Protein AF-X1EYS5-F1 (afdb_monomer)

Foldseek 3Di:
DDDDDDDPDPQPPFPVVVVVVVVVVCVVVVADEAEDPDPPDDPVVVQVVQCVVPPQDWDWRHKYKYWDKDKGWDWDADPVVRDIDTDIDIDTFIWMWTWTQDLQQGTWIWTFTRGPVRDIDTDTDPVRNVVSVCVVVVHDDDDDD

Organism: NCBI:txid412755

pLDDT: mean 85.45, std 14.93, range [40.38, 97.0]

Radius of gyration: 19.0 Å; Cα contacts (8 Å, |Δi|>4): 218; chains: 1; bounding box: 43×35×59 Å

Sequence (145 aa):
MTKPPIVDNIWGARAHSEYRLTEKIANKNNIEIEFIKKSHIRKEDIIQKQLKKRGYKPGLVHILSAMEACPSFKPWHDKITGKTFLKGSQNKCLHYYFYFIDKYLGLCYFRVPTWLPFRLQVYVNGHNILKAELDNNNIGYTVID

Structure (mmCIF, N/CA/C/O backbone):
data_AF-X1EYS5-F1
#
_entry.id   AF-X1EYS5-F1
#
loop_
_atom_site.group_PDB
_atom_site.id
_atom_site.type_symbol
_atom_site.label_atom_id
_atom_site.label_alt_id
_atom_site.label_comp_id
_atom_site.label_asym_id
_atom_site.label_entity_id
_atom_site.label_seq_id
_atom_site.pdbx_PDB_ins_code
_atom_site.Cartn_x
_atom_site.Cartn_y
_atom_site.Cartn_z
_atom_site.occupancy
_atom_site.B_iso_or_equiv
_atom_site.auth_seq_id
_atom_site.auth_comp_id
_atom_site.auth_asym_id
_atom_site.auth_atom_id
_atom_site.pdbx_PDB_model_num
ATOM 1 N N . MET A 1 1 ? 0.279 17.406 -3.298 1.00 41.25 1 MET A N 1
ATOM 2 C CA . MET A 1 1 ? 0.617 16.536 -4.451 1.00 41.25 1 MET A CA 1
ATOM 3 C C . MET A 1 1 ? 2.099 16.607 -4.822 1.00 41.25 1 MET A C 1
ATOM 5 O O . MET A 1 1 ? 2.521 17.548 -5.482 1.00 41.25 1 MET A O 1
ATOM 9 N N . THR A 1 2 ? 2.901 15.601 -4.466 1.00 40.38 2 THR A N 1
ATOM 10 C CA . THR A 1 2 ? 4.183 15.355 -5.155 1.00 40.38 2 THR A CA 1
ATOM 11 C C . THR A 1 2 ? 3.987 14.177 -6.090 1.00 40.38 2 THR A C 1
ATOM 13 O O . THR A 1 2 ? 3.860 13.050 -5.618 1.00 40.38 2 THR A O 1
ATOM 16 N N . LYS A 1 3 ? 3.921 14.438 -7.401 1.00 47.34 3 LYS A N 1
ATOM 17 C CA . LYS A 1 3 ? 3.924 13.371 -8.408 1.00 47.34 3 LYS A CA 1
ATOM 18 C C . LYS A 1 3 ? 5.157 12.483 -8.175 1.00 47.34 3 LYS A C 1
ATOM 20 O O . LYS A 1 3 ? 6.238 13.035 -7.947 1.00 47.34 3 LYS A O 1
ATOM 25 N N . PRO A 1 4 ? 5.019 11.147 -8.189 1.00 49.91 4 PRO A N 1
ATOM 26 C CA . PRO A 1 4 ? 6.178 10.270 -8.109 1.00 49.91 4 PRO A CA 1
ATOM 27 C C . PRO A 1 4 ? 7.131 10.586 -9.278 1.00 49.91 4 PRO A C 1
ATOM 29 O O . PRO A 1 4 ? 6.656 10.950 -10.360 1.00 49.91 4 PRO A O 1
ATOM 32 N N . PRO A 1 5 ? 8.458 10.508 -9.068 1.00 46.88 5 PRO A N 1
ATOM 33 C CA . PRO A 1 5 ? 9.434 10.834 -10.101 1.00 46.88 5 PRO A CA 1
ATOM 34 C C . PRO A 1 5 ? 9.218 9.961 -11.342 1.00 46.88 5 PRO A C 1
ATOM 36 O O . PRO A 1 5 ? 9.000 8.752 -11.239 1.00 46.88 5 PRO A O 1
ATOM 39 N N . ILE A 1 6 ? 9.252 10.600 -12.510 1.00 48.16 6 ILE A N 1
ATOM 40 C CA . ILE A 1 6 ? 9.110 9.950 -13.811 1.00 48.16 6 ILE A CA 1
ATOM 41 C C . ILE A 1 6 ? 10.417 9.204 -14.097 1.00 48.16 6 ILE A C 1
ATOM 43 O O . ILE A 1 6 ? 11.489 9.805 -14.086 1.00 48.16 6 ILE A O 1
ATOM 47 N N . VAL A 1 7 ? 10.333 7.892 -14.320 1.00 46.28 7 VAL A N 1
ATOM 48 C CA . VAL A 1 7 ? 11.467 7.075 -14.772 1.00 46.28 7 VAL A CA 1
ATOM 49 C C . VAL A 1 7 ? 11.274 6.831 -16.267 1.00 46.28 7 VAL A C 1
ATOM 51 O O . VAL A 1 7 ? 10.649 5.853 -16.668 1.00 46.28 7 VAL A O 1
ATOM 54 N N . ASP A 1 8 ? 11.741 7.773 -17.088 1.00 42.56 8 ASP A N 1
ATOM 55 C CA . ASP A 1 8 ? 11.675 7.685 -18.550 1.00 42.56 8 ASP A CA 1
ATOM 56 C C . ASP A 1 8 ? 12.803 6.785 -19.062 1.00 42.56 8 ASP A C 1
ATOM 58 O O . ASP A 1 8 ? 13.889 7.237 -19.424 1.00 42.56 8 ASP A O 1
ATOM 62 N N . ASN A 1 9 ? 12.577 5.474 -19.069 1.00 42.97 9 ASN A N 1
ATOM 63 C CA . ASN A 1 9 ? 13.400 4.559 -19.849 1.00 42.97 9 ASN A CA 1
ATOM 64 C C . ASN A 1 9 ? 12.553 3.436 -20.455 1.00 42.97 9 ASN A C 1
ATOM 66 O O . ASN A 1 9 ? 11.442 3.160 -20.020 1.00 42.97 9 ASN A O 1
ATOM 70 N N . ILE A 1 10 ? 13.097 2.795 -21.489 1.00 42.25 10 ILE A N 1
ATOM 71 C CA . ILE A 1 10 ? 12.429 1.835 -22.391 1.00 42.25 10 ILE A CA 1
ATOM 72 C C . ILE A 1 10 ? 11.861 0.603 -21.631 1.00 42.25 10 ILE A C 1
ATOM 74 O O . ILE A 1 10 ? 11.009 -0.114 -22.144 1.00 42.25 10 ILE A O 1
ATOM 78 N N . TRP A 1 11 ? 12.296 0.392 -20.380 1.00 45.41 11 TRP A N 1
ATOM 79 C CA . TRP A 1 11 ? 11.821 -0.640 -19.440 1.00 45.41 11 TRP A CA 1
ATOM 80 C C . TRP A 1 11 ? 10.800 -0.124 -18.427 1.00 45.41 11 TRP A C 1
ATOM 82 O O . TRP A 1 11 ? 9.953 -0.887 -17.966 1.00 45.41 11 TRP A O 1
ATOM 92 N N . GLY A 1 12 ? 10.830 1.177 -18.138 1.00 46.22 12 GLY A N 1
ATOM 93 C CA . GLY A 1 12 ? 9.764 1.941 -17.508 1.00 46.22 12 GLY A CA 1
ATOM 94 C C . GLY A 1 12 ? 8.589 2.147 -18.458 1.00 46.22 12 GLY A C 1
ATOM 95 O O . GLY A 1 12 ? 8.037 3.245 -18.515 1.00 46.22 12 GLY A O 1
ATOM 96 N N . ALA A 1 13 ? 8.196 1.093 -19.192 1.00 45.00 13 ALA A N 1
ATOM 97 C CA . ALA A 1 13 ? 6.897 0.988 -19.829 1.00 45.00 13 ALA A CA 1
ATOM 98 C C . ALA A 1 13 ? 5.871 1.137 -18.713 1.00 45.00 13 ALA A C 1
ATOM 100 O O . ALA A 1 13 ? 5.494 0.194 -18.021 1.00 45.00 13 ALA A O 1
ATOM 101 N N . ARG A 1 14 ? 5.525 2.396 -18.467 1.00 49.84 14 ARG A N 1
ATOM 102 C CA . ARG A 1 14 ? 4.570 2.816 -17.479 1.00 49.84 14 ARG A CA 1
ATOM 103 C C . ARG A 1 14 ? 3.318 2.063 -17.826 1.00 49.84 14 ARG A C 1
ATOM 105 O O . ARG A 1 14 ? 2.690 2.317 -18.857 1.00 49.84 14 ARG A O 1
ATOM 112 N N . ALA A 1 15 ? 2.971 1.151 -16.947 1.00 54.06 15 ALA A N 1
ATOM 113 C CA . ALA A 1 15 ? 1.671 0.563 -16.940 1.00 54.06 15 ALA A CA 1
ATOM 114 C C . ALA A 1 15 ? 0.742 1.695 -16.436 1.00 54.06 15 ALA A C 1
ATOM 116 O O . ALA A 1 15 ? 0.470 1.905 -15.254 1.00 54.06 15 ALA A O 1
ATOM 117 N N . HIS A 1 16 ? 0.450 2.623 -17.362 1.00 57.56 16 HIS A N 1
ATOM 118 C CA . HIS A 1 16 ? -0.299 3.861 -17.134 1.00 57.56 16 HIS A CA 1
ATOM 119 C C . HIS A 1 16 ? -1.682 3.532 -16.572 1.00 57.56 16 HIS A C 1
ATOM 121 O O . HIS A 1 16 ? -2.259 4.330 -15.833 1.00 57.56 16 HIS A O 1
ATOM 127 N N . SER A 1 17 ? -2.189 2.351 -16.916 1.00 61.88 17 SER A N 1
ATOM 128 C CA . SER A 1 17 ? -3.373 1.721 -16.356 1.00 61.88 17 SER A CA 1
ATOM 129 C C . SER A 1 17 ? -3.321 1.606 -14.835 1.00 61.88 17 SER A C 1
ATOM 131 O O . SER A 1 17 ? -4.285 1.989 -14.188 1.00 61.88 17 SER A O 1
ATOM 133 N N . GLU A 1 18 ? -2.215 1.156 -14.251 1.00 67.06 18 GLU A N 1
ATOM 134 C CA . GLU A 1 18 ? -2.070 0.842 -12.830 1.00 67.06 18 GLU A CA 1
ATOM 135 C C . GLU A 1 18 ? -2.052 2.124 -12.010 1.00 67.06 18 GLU A C 1
ATOM 137 O O . GLU A 1 18 ? -2.740 2.228 -10.995 1.00 67.06 18 GLU A O 1
ATOM 142 N N . TYR A 1 19 ? -1.329 3.135 -12.496 1.00 74.12 19 TYR A N 1
ATOM 143 C CA . TYR A 1 19 ? -1.341 4.476 -11.915 1.00 74.12 19 TYR A CA 1
ATOM 144 C C . TYR A 1 19 ? -2.761 5.063 -11.925 1.00 74.12 19 TYR A C 1
ATOM 146 O O . TYR A 1 19 ? -3.280 5.462 -10.884 1.00 74.12 19 TYR A O 1
ATOM 154 N N . ARG A 1 20 ? -3.429 5.047 -13.088 1.00 79.50 20 ARG A N 1
ATOM 155 C CA . ARG A 1 20 ? -4.797 5.575 -13.245 1.00 79.50 20 ARG A CA 1
ATOM 156 C C . ARG A 1 20 ? -5.814 4.802 -12.409 1.00 79.50 20 ARG A C 1
ATOM 158 O O . ARG A 1 20 ? -6.742 5.396 -11.871 1.00 79.50 20 ARG A O 1
ATOM 165 N N . LEU A 1 21 ? -5.669 3.483 -12.309 1.00 85.88 21 LEU A N 1
ATOM 166 C CA . LEU A 1 21 ? -6.528 2.637 -11.486 1.00 85.88 21 LEU A CA 1
ATOM 167 C C . LEU A 1 21 ? -6.340 2.965 -10.007 1.00 85.88 21 LEU A C 1
ATOM 169 O O . LEU A 1 21 ? -7.325 3.133 -9.294 1.00 85.88 21 LEU A O 1
ATOM 173 N N . THR A 1 22 ? -5.092 3.119 -9.567 1.00 88.69 22 THR A N 1
ATOM 174 C CA . THR A 1 22 ? -4.778 3.502 -8.189 1.00 88.69 22 THR A CA 1
ATOM 175 C C . THR A 1 22 ? -5.373 4.868 -7.854 1.00 88.69 22 THR A C 1
ATOM 177 O O . THR A 1 22 ? -6.036 4.991 -6.830 1.00 88.69 22 THR A O 1
ATOM 180 N N . GLU A 1 23 ? -5.237 5.868 -8.732 1.00 88.62 23 GLU A N 1
ATOM 181 C CA . GLU A 1 23 ? -5.880 7.179 -8.550 1.00 88.62 23 GLU A CA 1
ATOM 182 C C . GLU A 1 23 ? -7.407 7.079 -8.495 1.00 88.62 23 GLU A C 1
ATOM 184 O O . GLU A 1 23 ? -8.034 7.700 -7.642 1.00 88.62 23 GLU A O 1
ATOM 189 N N . LYS A 1 24 ? -8.029 6.264 -9.357 1.00 91.69 24 LYS A N 1
ATOM 190 C CA . LYS A 1 24 ? -9.481 6.033 -9.314 1.00 91.69 24 LYS A CA 1
ATOM 191 C C . LYS A 1 24 ? -9.919 5.412 -7.988 1.00 91.69 24 LYS A C 1
ATOM 193 O O . LYS A 1 24 ? -10.927 5.840 -7.431 1.00 91.69 24 LYS A O 1
ATOM 198 N N . ILE A 1 25 ? -9.180 4.425 -7.479 1.00 92.94 25 ILE A N 1
ATOM 199 C CA . ILE A 1 25 ? -9.452 3.794 -6.180 1.00 92.94 25 ILE A CA 1
ATOM 200 C C . ILE A 1 25 ? -9.278 4.815 -5.052 1.00 92.94 25 ILE A C 1
ATOM 202 O O . ILE A 1 25 ? -10.142 4.905 -4.182 1.00 92.94 25 ILE A O 1
ATOM 206 N N . ALA A 1 26 ? -8.202 5.600 -5.087 1.00 93.12 26 ALA A N 1
ATOM 207 C CA . ALA A 1 26 ? -7.908 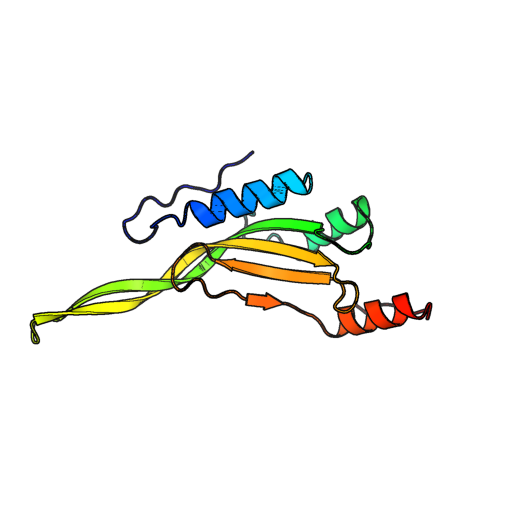6.639 -4.108 1.00 93.12 26 ALA A CA 1
ATOM 208 C C . ALA A 1 26 ? -9.038 7.683 -4.052 1.00 93.12 26 ALA A C 1
ATOM 210 O O . ALA A 1 26 ? -9.639 7.890 -2.999 1.00 93.12 26 ALA A O 1
ATOM 211 N N . ASN A 1 27 ? -9.422 8.228 -5.211 1.00 93.50 27 ASN A N 1
ATOM 212 C CA . ASN A 1 27 ? -10.498 9.211 -5.342 1.00 93.50 27 ASN A CA 1
ATOM 213 C C . ASN A 1 27 ? -11.853 8.649 -4.898 1.00 93.50 27 ASN A C 1
ATOM 215 O O . ASN A 1 27 ? -12.574 9.307 -4.158 1.00 93.50 27 ASN A O 1
ATOM 219 N N . LYS A 1 28 ? -12.187 7.409 -5.285 1.00 95.06 28 LYS A N 1
ATOM 220 C CA . LYS A 1 28 ? -13.439 6.753 -4.869 1.00 95.06 28 LYS A CA 1
ATOM 221 C C . LYS A 1 28 ? -13.551 6.612 -3.345 1.00 95.06 28 LYS A C 1
ATOM 223 O O . LYS A 1 28 ? -14.660 6.591 -2.824 1.00 95.06 28 LYS A O 1
ATOM 228 N N . ASN A 1 29 ? -12.423 6.504 -2.645 1.00 92.62 29 ASN A N 1
ATOM 229 C CA . ASN A 1 29 ? -12.372 6.353 -1.191 1.00 92.62 29 ASN A CA 1
ATOM 230 C C . ASN A 1 29 ? -11.989 7.652 -0.457 1.00 92.62 29 ASN A C 1
ATOM 232 O O . ASN A 1 29 ? -11.837 7.614 0.759 1.00 92.62 29 ASN A O 1
ATOM 236 N N . ASN A 1 30 ? -11.840 8.783 -1.163 1.00 92.38 30 ASN A N 1
ATOM 237 C CA . ASN A 1 30 ? -11.348 10.055 -0.614 1.00 92.38 30 ASN A CA 1
ATOM 238 C C . ASN A 1 30 ? -10.009 9.922 0.142 1.00 92.38 30 ASN A C 1
ATOM 240 O O . ASN A 1 30 ? -9.814 10.516 1.201 1.00 92.38 30 ASN A O 1
ATOM 244 N N . ILE A 1 31 ? -9.091 9.117 -0.396 1.00 92.75 31 ILE A N 1
ATOM 245 C CA . ILE A 1 31 ? -7.761 8.868 0.172 1.00 92.75 31 ILE A CA 1
ATOM 246 C C . ILE A 1 31 ? -6.708 9.542 -0.708 1.00 92.75 31 ILE A C 1
ATOM 248 O O . ILE A 1 31 ? -6.741 9.408 -1.929 1.00 92.75 31 ILE A O 1
ATOM 252 N N . GLU A 1 32 ? -5.745 10.238 -0.100 1.00 90.38 32 GLU A N 1
ATOM 253 C CA . GLU A 1 32 ? -4.564 10.736 -0.814 1.00 90.38 32 GLU A CA 1
ATOM 254 C C . GLU A 1 32 ? -3.503 9.632 -0.911 1.00 90.38 32 GLU A C 1
ATOM 256 O O . GLU A 1 32 ? -3.221 8.938 0.064 1.00 90.38 32 GLU A O 1
ATOM 261 N N . ILE A 1 33 ? -2.883 9.479 -2.083 1.00 91.19 33 ILE A N 1
ATOM 262 C CA . ILE A 1 33 ? -1.745 8.572 -2.255 1.00 91.19 33 ILE A CA 1
ATOM 263 C C . ILE A 1 33 ? -0.489 9.258 -1.714 1.00 91.19 33 ILE A C 1
ATOM 265 O O . ILE A 1 33 ? -0.018 10.246 -2.280 1.00 91.19 33 ILE A O 1
ATOM 269 N N . GLU A 1 34 ? 0.094 8.711 -0.653 1.00 93.19 34 GLU A N 1
ATOM 270 C CA . GLU A 1 34 ? 1.269 9.296 -0.007 1.00 93.19 34 GLU A CA 1
ATOM 271 C C . GLU A 1 34 ? 2.568 8.683 -0.551 1.00 93.19 34 GLU A C 1
ATOM 273 O O . GLU A 1 34 ? 2.784 7.472 -0.483 1.00 93.19 34 GLU A O 1
ATOM 278 N N . PHE A 1 35 ? 3.451 9.511 -1.121 1.00 90.50 35 PHE A N 1
ATOM 279 C CA . PHE A 1 35 ? 4.747 9.061 -1.639 1.00 90.50 35 PHE A CA 1
ATOM 280 C C . PHE A 1 35 ? 5.843 9.125 -0.573 1.00 90.50 35 PHE A C 1
ATOM 282 O O . PHE A 1 35 ? 6.210 10.199 -0.088 1.00 90.50 35 PHE A O 1
ATOM 289 N N . ILE A 1 36 ? 6.426 7.971 -0.263 1.00 90.81 36 ILE A N 1
ATOM 290 C CA . ILE A 1 36 ? 7.493 7.822 0.720 1.00 90.81 36 ILE A CA 1
ATOM 291 C C . ILE A 1 36 ? 8.836 8.080 0.044 1.00 90.81 36 ILE A C 1
ATOM 293 O O . ILE A 1 36 ? 9.364 7.251 -0.696 1.00 90.81 36 ILE A O 1
ATOM 297 N N . LYS A 1 37 ? 9.404 9.255 0.323 1.00 82.25 37 LYS A N 1
ATOM 298 C CA . LYS A 1 37 ? 10.688 9.690 -0.248 1.00 82.25 37 LYS A CA 1
ATOM 299 C C . LYS A 1 37 ? 11.906 9.102 0.464 1.00 82.25 37 LYS A C 1
ATOM 301 O O . LYS A 1 37 ? 12.934 8.883 -0.167 1.00 82.25 37 LYS A O 1
ATOM 306 N N . LYS A 1 38 ? 11.823 8.923 1.784 1.00 83.38 38 LYS A N 1
ATOM 307 C CA . LYS A 1 38 ? 12.961 8.554 2.638 1.00 83.38 38 LYS A CA 1
ATOM 308 C C . LYS A 1 38 ? 12.826 7.103 3.087 1.00 83.38 38 LYS A C 1
ATOM 310 O O . LYS A 1 38 ? 11.788 6.726 3.619 1.00 83.38 38 LYS A O 1
ATOM 315 N N . SER A 1 39 ? 13.888 6.319 2.923 1.00 75.94 39 SER A N 1
ATOM 316 C CA . SER A 1 39 ? 13.901 4.880 3.229 1.00 75.94 39 SER A CA 1
ATOM 317 C C . SER A 1 39 ? 13.746 4.545 4.716 1.00 75.94 39 SER A C 1
ATOM 319 O O . SER A 1 39 ? 13.255 3.470 5.034 1.00 75.94 39 SER A O 1
ATOM 321 N N . HIS A 1 40 ? 14.135 5.445 5.626 1.00 82.62 40 HIS A N 1
ATOM 322 C CA . HIS A 1 40 ? 14.021 5.224 7.075 1.00 82.62 40 HIS A CA 1
ATOM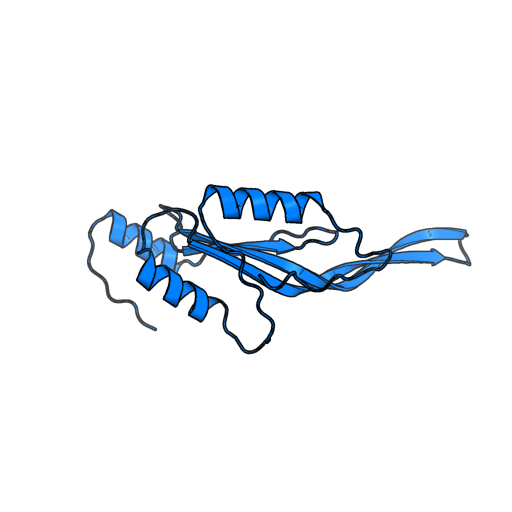 323 C C . HIS A 1 40 ? 12.611 5.458 7.628 1.00 82.62 40 HIS A C 1
ATOM 325 O O . HIS A 1 40 ? 12.357 5.161 8.792 1.00 82.62 40 HIS A O 1
ATOM 331 N N . ILE A 1 41 ? 11.697 6.026 6.836 1.00 87.19 41 ILE A N 1
ATOM 332 C CA . ILE A 1 41 ? 10.320 6.219 7.282 1.00 87.19 41 ILE A CA 1
ATOM 333 C C . ILE A 1 41 ? 9.635 4.855 7.269 1.00 87.19 41 ILE A C 1
ATOM 335 O O . ILE A 1 41 ? 9.453 4.248 6.210 1.00 87.19 41 ILE A O 1
ATOM 339 N N . ARG A 1 42 ? 9.241 4.379 8.452 1.00 89.81 42 ARG A N 1
ATOM 340 C CA . ARG A 1 42 ? 8.479 3.139 8.584 1.00 89.81 42 ARG A CA 1
ATOM 341 C C . ARG A 1 42 ? 7.065 3.367 8.070 1.00 89.81 42 ARG A C 1
ATOM 343 O O . ARG A 1 42 ? 6.377 4.298 8.489 1.00 89.81 42 ARG A O 1
ATOM 350 N N . LYS A 1 43 ? 6.633 2.504 7.154 1.00 92.38 43 LYS A N 1
ATOM 351 C CA . LYS A 1 43 ? 5.298 2.569 6.545 1.00 92.38 43 LYS A CA 1
ATOM 352 C C . LYS A 1 43 ? 4.226 2.380 7.616 1.00 92.38 43 LYS A C 1
ATOM 354 O O . LYS A 1 43 ? 3.237 3.105 7.644 1.00 92.38 43 LYS A O 1
ATOM 359 N N . GLU A 1 44 ? 4.490 1.473 8.550 1.00 91.00 44 GLU A N 1
ATOM 360 C CA . GLU A 1 44 ? 3.615 1.132 9.666 1.00 91.00 44 GLU A CA 1
ATOM 361 C C . GLU A 1 44 ? 3.291 2.356 10.533 1.00 91.00 44 GLU A C 1
ATOM 363 O O . GLU A 1 44 ? 2.130 2.543 10.885 1.00 91.00 44 GLU A O 1
ATOM 368 N N . ASP A 1 45 ? 4.249 3.251 10.791 1.00 92.94 45 ASP A N 1
ATOM 369 C CA . ASP A 1 45 ? 4.018 4.456 11.602 1.00 92.94 45 ASP A CA 1
ATOM 370 C C . ASP A 1 45 ? 3.025 5.420 10.936 1.00 92.94 45 ASP A C 1
ATOM 372 O O . ASP A 1 45 ? 2.201 6.050 11.607 1.00 92.94 45 ASP A O 1
ATOM 376 N N . ILE A 1 46 ? 3.082 5.538 9.604 1.00 94.44 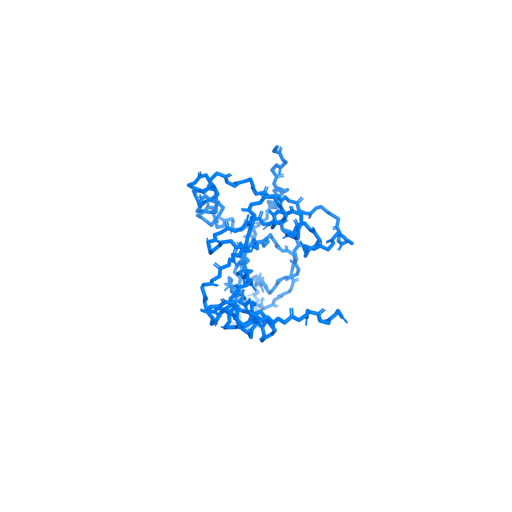46 ILE A N 1
ATOM 377 C CA . ILE A 1 46 ? 2.125 6.337 8.828 1.00 94.44 46 ILE A CA 1
ATOM 378 C C . ILE A 1 46 ? 0.735 5.711 8.946 1.00 94.44 46 ILE A C 1
ATOM 380 O O . ILE A 1 46 ? -0.239 6.406 9.238 1.00 94.44 46 ILE A O 1
ATOM 384 N N . ILE A 1 47 ? 0.644 4.392 8.781 1.00 95.00 47 ILE A N 1
ATOM 385 C CA . ILE A 1 47 ? -0.626 3.668 8.856 1.00 95.00 47 ILE A CA 1
ATOM 386 C C . ILE A 1 47 ? -1.239 3.761 10.251 1.00 95.00 47 ILE A C 1
ATOM 388 O O . ILE A 1 47 ? -2.430 4.039 10.358 1.00 95.00 47 ILE A O 1
ATOM 392 N N . GLN A 1 48 ? -0.448 3.655 11.320 1.00 93.38 48 GLN A N 1
ATOM 393 C CA . GLN A 1 48 ? -0.944 3.840 12.685 1.00 93.38 48 GLN A CA 1
ATOM 394 C C . GLN A 1 48 ? -1.527 5.240 12.908 1.00 93.38 48 GLN A C 1
ATOM 396 O O . GLN A 1 48 ? -2.569 5.388 13.550 1.00 93.38 48 GLN A O 1
ATOM 401 N N . LYS A 1 49 ? -0.919 6.287 12.335 1.00 94.44 49 LYS A N 1
ATOM 402 C CA . LYS A 1 49 ? -1.488 7.646 12.384 1.00 94.44 49 LYS A CA 1
ATOM 403 C C . LYS A 1 49 ? -2.827 7.731 11.653 1.00 94.44 49 LYS A C 1
ATOM 405 O O . LYS A 1 49 ? -3.733 8.395 12.153 1.00 94.44 49 LYS A O 1
ATOM 410 N N . GLN A 1 50 ? -2.970 7.068 10.505 1.00 94.44 50 GLN A N 1
ATOM 411 C CA . GLN A 1 50 ? -4.239 7.047 9.769 1.00 94.44 50 GLN A CA 1
ATOM 412 C C . GLN A 1 50 ? -5.316 6.238 10.499 1.00 94.44 50 GLN A C 1
ATOM 414 O O . GLN A 1 50 ? -6.460 6.680 10.586 1.00 94.44 50 GLN A O 1
ATOM 419 N N . LEU A 1 51 ? -4.947 5.112 11.112 1.00 94.00 51 LEU A N 1
ATOM 420 C CA . LEU A 1 51 ? -5.848 4.300 11.932 1.00 94.00 51 LEU A CA 1
ATOM 421 C C . LEU A 1 51 ? -6.373 5.065 13.147 1.00 94.00 51 LEU A C 1
ATOM 423 O O . LEU A 1 51 ? -7.563 5.000 13.432 1.00 94.00 51 LEU A O 1
ATOM 427 N N . LYS A 1 52 ? -5.532 5.863 13.815 1.00 93.88 52 LYS A N 1
ATOM 428 C CA . LYS A 1 52 ? -5.975 6.728 14.923 1.00 93.88 52 LYS A CA 1
ATOM 429 C C . LYS A 1 52 ? -6.995 7.789 14.488 1.00 93.88 52 LYS A C 1
ATOM 431 O O . LYS A 1 52 ? -7.827 8.177 15.297 1.00 93.88 52 LYS A O 1
ATOM 436 N N . LYS A 1 53 ? -6.946 8.251 13.232 1.00 93.31 53 LYS A N 1
ATOM 437 C CA . LYS A 1 53 ? -7.877 9.259 12.688 1.00 93.31 53 LYS A CA 1
ATOM 438 C C . LYS A 1 53 ? -9.186 8.652 12.182 1.00 93.31 53 LYS A C 1
ATOM 440 O O . LYS A 1 53 ? -10.256 9.159 12.491 1.00 93.31 53 LYS A O 1
ATOM 445 N N . ARG A 1 54 ? -9.098 7.587 11.379 1.00 93.06 54 ARG A N 1
ATOM 446 C CA . ARG A 1 54 ? -10.246 6.918 10.736 1.00 93.06 54 ARG A CA 1
ATOM 447 C C . ARG A 1 54 ? -10.959 5.936 11.672 1.00 93.06 54 ARG A C 1
ATOM 449 O O . ARG A 1 54 ? -12.150 5.682 11.504 1.00 93.06 54 ARG A O 1
ATOM 456 N N . GLY A 1 55 ? -10.227 5.358 12.620 1.00 91.88 55 GLY A N 1
ATOM 457 C CA . GLY A 1 55 ? -10.643 4.199 13.403 1.00 91.88 55 GLY A CA 1
ATOM 458 C C . GLY A 1 55 ? -10.352 2.865 12.703 1.00 91.88 55 GLY A C 1
ATOM 459 O O . GLY A 1 55 ? -9.807 2.807 11.598 1.00 91.88 55 GLY A O 1
ATOM 460 N N . TYR A 1 56 ? -10.754 1.775 13.361 1.00 91.50 56 TYR A N 1
ATOM 461 C CA . TYR A 1 56 ? -10.416 0.393 12.988 1.00 91.50 56 TYR A CA 1
ATOM 462 C C . TYR A 1 56 ? -11.530 -0.339 12.224 1.00 91.50 56 TYR A C 1
ATOM 464 O O . TYR A 1 56 ? -11.562 -1.564 12.175 1.00 91.50 56 TYR A O 1
ATOM 472 N N . LYS A 1 57 ? -12.463 0.397 11.613 1.00 92.38 57 LYS A N 1
ATOM 473 C CA . LYS A 1 57 ? -13.531 -0.221 10.815 1.00 92.38 57 LYS A CA 1
ATOM 474 C C . LYS A 1 57 ? -12.965 -0.834 9.518 1.00 92.38 57 LYS A C 1
ATOM 476 O O . LYS A 1 57 ? -12.037 -0.249 8.937 1.00 92.38 57 LYS A O 1
ATOM 481 N N . PRO A 1 58 ? -13.545 -1.944 9.020 1.00 94.44 58 PRO A N 1
ATOM 482 C CA . PRO A 1 58 ? -13.147 -2.555 7.754 1.00 94.44 58 PRO A CA 1
ATOM 483 C C . PRO A 1 58 ? -13.117 -1.579 6.570 1.00 94.44 58 PRO A C 1
ATOM 485 O O . PRO A 1 58 ? -13.798 -0.550 6.560 1.00 94.44 58 PRO A O 1
ATOM 488 N N . GLY A 1 59 ? -12.304 -1.893 5.566 1.00 94.88 59 GLY A N 1
ATOM 489 C CA . GLY A 1 59 ? -12.132 -1.116 4.340 1.00 94.88 59 GLY A CA 1
ATOM 490 C C . GLY A 1 59 ? -10.732 -0.528 4.168 1.00 94.88 59 GLY A C 1
ATOM 491 O O . GLY A 1 59 ? -9.833 -0.743 4.983 1.00 94.88 59 GLY A O 1
ATOM 492 N N . LEU A 1 60 ? -10.552 0.214 3.074 1.00 96.19 60 LEU A N 1
ATOM 493 C CA . LEU A 1 60 ? -9.277 0.824 2.705 1.00 96.19 60 LEU A CA 1
ATOM 494 C C . LEU A 1 60 ? -8.866 1.884 3.740 1.00 96.19 60 LEU A C 1
ATOM 496 O O . LEU A 1 60 ? -9.647 2.776 4.069 1.00 96.19 60 LEU A O 1
ATOM 500 N N . VAL A 1 61 ? -7.648 1.757 4.266 1.00 96.19 61 VAL A N 1
ATOM 501 C CA . VAL A 1 61 ? -7.087 2.637 5.300 1.00 96.19 61 VAL A CA 1
ATOM 502 C C . VAL A 1 61 ? -6.288 3.760 4.657 1.00 96.19 61 VAL A C 1
ATOM 504 O O . VAL A 1 61 ? -6.547 4.925 4.934 1.00 96.19 61 VAL A O 1
ATOM 507 N N . HIS A 1 62 ? -5.306 3.412 3.823 1.00 96.62 62 HIS A N 1
ATOM 508 C CA . HIS A 1 62 ? -4.434 4.380 3.159 1.00 96.62 62 HIS A CA 1
ATOM 509 C C . HIS A 1 62 ? -3.711 3.737 1.974 1.00 96.62 62 HIS A C 1
ATOM 511 O O . HIS A 1 62 ? -3.531 2.515 1.942 1.00 96.62 62 HIS A O 1
ATOM 517 N N . ILE A 1 63 ? -3.263 4.556 1.022 1.00 95.94 63 ILE A N 1
ATOM 518 C CA . ILE A 1 63 ? -2.420 4.104 -0.089 1.00 95.94 63 ILE A CA 1
ATOM 519 C C . ILE A 1 63 ? -1.063 4.787 0.020 1.00 95.94 63 ILE A C 1
ATOM 521 O O . ILE A 1 63 ? -0.966 6.011 -0.040 1.00 95.94 63 ILE A O 1
ATOM 525 N N . LEU A 1 64 ? -0.003 3.989 0.127 1.00 94.94 64 LEU A N 1
ATOM 526 C CA . LEU A 1 64 ? 1.370 4.486 0.070 1.00 94.94 64 LEU A CA 1
ATOM 527 C C . LEU A 1 64 ? 1.996 4.160 -1.282 1.00 94.94 64 LEU A C 1
ATOM 529 O O . LEU A 1 64 ? 1.655 3.166 -1.919 1.00 94.94 64 LEU A O 1
ATOM 533 N N . SER A 1 65 ? 2.961 4.969 -1.698 1.00 92.62 65 SER A N 1
ATOM 534 C CA . SER A 1 65 ? 3.795 4.696 -2.864 1.00 92.62 65 SER A CA 1
ATOM 535 C C . SER A 1 65 ? 5.273 4.846 -2.520 1.00 92.62 65 SER A C 1
ATOM 537 O O . SER A 1 65 ? 5.657 5.773 -1.812 1.00 92.62 65 SER A O 1
ATOM 539 N N . ALA A 1 66 ? 6.110 3.917 -2.978 1.00 91.31 66 ALA A N 1
ATOM 540 C CA . ALA A 1 66 ? 7.541 3.907 -2.669 1.00 91.31 66 ALA A CA 1
ATOM 541 C C . ALA A 1 66 ? 8.364 3.309 -3.819 1.00 91.31 66 ALA A C 1
ATOM 543 O O . ALA A 1 66 ? 7.886 2.440 -4.548 1.00 91.31 66 ALA A O 1
ATOM 544 N N . MET A 1 67 ? 9.608 3.768 -3.977 1.00 88.94 67 MET A N 1
ATOM 545 C CA . MET A 1 67 ? 10.580 3.167 -4.896 1.00 88.94 67 MET A CA 1
ATOM 546 C C . MET A 1 67 ? 11.281 2.001 -4.198 1.00 88.94 67 MET A C 1
ATOM 548 O O . MET A 1 67 ? 12.093 2.219 -3.302 1.00 88.94 67 MET A O 1
ATOM 552 N N . GLU A 1 68 ? 10.995 0.777 -4.627 1.00 89.56 68 GLU A N 1
ATOM 553 C CA . GLU A 1 68 ? 11.513 -0.449 -4.007 1.00 89.56 68 GLU A CA 1
ATOM 554 C C . GLU A 1 68 ? 12.195 -1.328 -5.056 1.00 89.56 68 GLU A C 1
ATOM 556 O O . GLU A 1 68 ? 11.922 -1.219 -6.256 1.00 89.56 68 GLU A O 1
ATOM 561 N N . ALA A 1 69 ? 13.075 -2.220 -4.607 1.00 88.88 69 ALA A N 1
ATOM 562 C CA . ALA A 1 69 ? 13.680 -3.210 -5.486 1.00 88.88 69 ALA A CA 1
ATOM 563 C C . ALA A 1 69 ? 12.612 -4.174 -6.034 1.00 88.88 69 ALA A C 1
ATOM 565 O O . ALA A 1 69 ? 11.770 -4.691 -5.292 1.00 88.88 69 ALA A O 1
ATOM 566 N N . CYS A 1 70 ? 12.662 -4.437 -7.337 1.00 87.62 70 CYS A N 1
ATOM 567 C CA . CYS A 1 70 ? 11.797 -5.391 -8.012 1.00 87.62 70 CYS A CA 1
ATOM 568 C C . CYS A 1 70 ? 12.553 -6.194 -9.079 1.00 87.62 70 CYS A C 1
ATOM 570 O O . CYS A 1 70 ? 13.502 -5.693 -9.699 1.00 87.62 70 CYS A O 1
ATOM 572 N N . PRO A 1 71 ? 12.134 -7.451 -9.318 1.00 86.94 71 PRO A N 1
ATOM 573 C CA . PRO A 1 71 ? 12.539 -8.181 -10.508 1.00 86.94 71 PRO A CA 1
ATOM 574 C C . PRO A 1 71 ? 12.135 -7.395 -11.754 1.00 86.94 71 PRO A C 1
ATOM 576 O O . PRO A 1 71 ? 11.055 -6.817 -11.799 1.00 86.94 71 PRO A O 1
ATOM 579 N N . SER A 1 72 ? 13.001 -7.395 -12.756 1.00 86.12 72 SER A N 1
ATOM 580 C CA . SER A 1 72 ? 12.759 -6.769 -14.055 1.00 86.12 72 SER A CA 1
ATOM 581 C C . SER A 1 72 ? 13.373 -7.621 -15.160 1.00 86.12 72 SER A C 1
ATOM 583 O O . SER A 1 72 ? 14.072 -8.601 -14.890 1.00 86.12 72 SER A O 1
ATOM 585 N N . PHE A 1 73 ? 13.127 -7.246 -16.410 1.00 86.00 73 PHE A N 1
ATOM 586 C CA . PHE A 1 73 ? 13.766 -7.859 -17.567 1.00 86.00 73 PHE A CA 1
ATOM 587 C C . PHE A 1 73 ? 14.640 -6.839 -18.286 1.00 86.00 73 PHE A C 1
ATOM 589 O O . PHE A 1 73 ? 14.434 -5.635 -18.166 1.00 86.00 73 PHE A O 1
ATOM 596 N N . LYS A 1 74 ? 15.630 -7.334 -19.024 1.00 85.06 74 LYS A N 1
ATOM 597 C CA . LYS A 1 74 ? 16.417 -6.549 -19.975 1.00 85.06 74 LYS A CA 1
ATOM 598 C C . LYS A 1 74 ? 16.498 -7.296 -21.306 1.00 85.06 74 LYS A C 1
ATOM 600 O O . LYS A 1 74 ? 16.416 -8.532 -21.298 1.00 85.06 74 LYS A O 1
ATOM 605 N N . PRO A 1 75 ? 16.667 -6.591 -22.436 1.00 87.81 75 PRO A N 1
ATOM 606 C CA . PRO A 1 75 ? 16.744 -7.243 -23.724 1.00 87.81 75 PRO A CA 1
ATOM 607 C C . PRO A 1 75 ? 18.118 -7.905 -23.802 1.00 87.81 75 PRO A C 1
ATOM 609 O O . PRO A 1 75 ? 19.129 -7.347 -23.364 1.00 87.81 75 PRO A O 1
ATOM 612 N N . TRP A 1 76 ? 18.170 -9.114 -24.327 1.00 90.12 76 TRP A N 1
ATOM 613 C CA . TRP A 1 76 ? 19.429 -9.803 -24.512 1.00 90.12 76 TRP A CA 1
ATOM 614 C C . TRP A 1 76 ? 19.467 -10.421 -25.896 1.00 90.12 76 TRP A C 1
ATOM 616 O O . TRP A 1 76 ? 18.514 -11.067 -26.323 1.00 90.12 76 TRP A O 1
ATOM 626 N N . HIS A 1 77 ? 20.579 -10.206 -26.585 1.00 93.31 77 HIS A N 1
ATOM 627 C CA . HIS A 1 77 ? 20.842 -10.802 -27.878 1.00 93.31 77 HIS A CA 1
ATOM 628 C C . HIS A 1 77 ? 22.104 -11.646 -27.764 1.00 93.31 77 HIS A C 1
ATOM 630 O O . HIS A 1 77 ? 23.173 -11.145 -27.406 1.00 93.31 77 HIS A O 1
ATOM 636 N N . ASP A 1 78 ? 21.960 -12.937 -28.025 1.00 93.75 78 ASP A N 1
ATOM 637 C CA . ASP A 1 78 ? 23.077 -13.860 -28.091 1.00 93.75 78 ASP A CA 1
ATOM 638 C C . ASP A 1 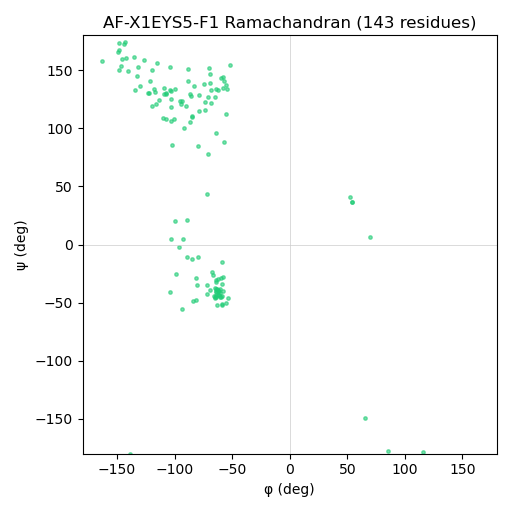78 ? 23.682 -13.817 -29.497 1.00 93.75 78 ASP A C 1
ATOM 640 O O . ASP A 1 78 ? 23.072 -14.271 -30.463 1.00 93.75 78 ASP A O 1
ATOM 644 N N . LYS A 1 79 ? 24.898 -13.269 -29.600 1.00 93.25 79 LYS A N 1
ATOM 645 C CA . LYS A 1 79 ? 25.611 -13.115 -30.874 1.00 93.25 79 LYS A CA 1
ATOM 646 C C . LYS A 1 79 ? 26.029 -14.447 -31.499 1.00 93.25 79 LYS A C 1
ATOM 648 O O . LYS A 1 79 ? 26.248 -14.485 -32.702 1.00 93.25 79 LYS A O 1
ATOM 653 N N . ILE A 1 80 ? 26.174 -15.508 -30.702 1.00 93.31 80 ILE A N 1
ATOM 654 C CA . ILE A 1 80 ? 26.618 -16.820 -31.189 1.00 93.31 80 ILE A CA 1
ATOM 655 C C . ILE A 1 80 ? 25.434 -17.558 -31.808 1.00 93.31 80 ILE A C 1
ATOM 657 O O . ILE A 1 80 ? 25.532 -18.081 -32.912 1.00 93.31 80 ILE A O 1
ATOM 661 N N . THR A 1 81 ? 24.301 -17.588 -31.105 1.00 92.69 81 THR A N 1
ATOM 662 C CA . THR A 1 81 ? 23.106 -18.306 -31.575 1.00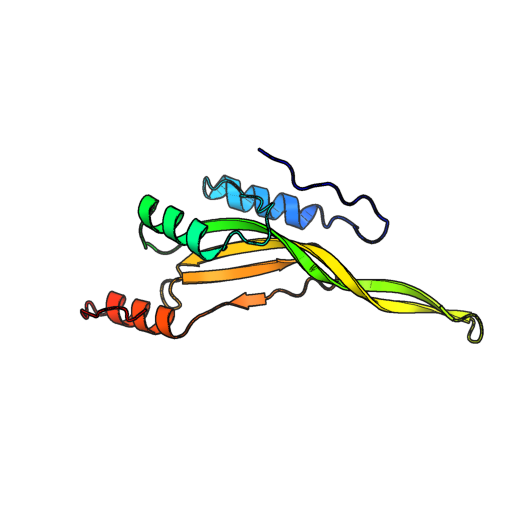 92.69 81 THR A CA 1
ATOM 663 C C . THR A 1 81 ? 22.178 -17.453 -32.442 1.00 92.69 81 THR A C 1
ATOM 665 O O . THR A 1 81 ? 21.236 -17.986 -33.026 1.00 92.69 81 THR A O 1
ATOM 668 N N . GLY A 1 82 ? 22.396 -16.135 -32.502 1.00 94.38 82 GLY A N 1
ATOM 669 C CA . GLY A 1 82 ? 21.533 -15.171 -33.193 1.00 94.38 82 GLY A CA 1
ATOM 670 C C . GLY A 1 82 ? 20.171 -14.956 -32.521 1.00 94.38 82 GLY A C 1
ATOM 671 O O . GLY A 1 82 ? 19.306 -14.280 -33.079 1.00 94.38 82 GLY A O 1
ATOM 672 N N . LYS A 1 83 ? 19.938 -15.533 -31.334 1.00 94.25 83 LYS A N 1
ATOM 673 C CA . LYS A 1 83 ? 18.639 -15.494 -30.650 1.00 94.25 83 LYS A CA 1
ATOM 674 C C . LYS A 1 83 ? 18.507 -14.264 -29.757 1.00 94.25 83 LYS A C 1
ATOM 676 O O . LYS A 1 83 ? 19.424 -13.899 -29.022 1.00 94.25 83 LYS A O 1
ATOM 681 N N . THR A 1 84 ? 17.313 -13.680 -29.751 1.00 94.00 84 THR A N 1
ATOM 682 C CA . THR A 1 84 ? 16.942 -12.572 -28.862 1.00 94.00 84 THR A CA 1
ATOM 683 C C . THR A 1 84 ? 15.955 -13.061 -27.810 1.00 94.00 84 THR A C 1
ATOM 685 O O . THR A 1 84 ? 14.954 -13.690 -28.144 1.00 94.00 84 THR A O 1
ATOM 688 N N . PHE A 1 85 ? 16.224 -12.774 -26.538 1.00 91.00 85 PHE A N 1
ATOM 689 C CA . PHE A 1 85 ? 15.363 -13.154 -25.419 1.00 91.00 85 PHE A CA 1
ATOM 690 C C . PHE A 1 85 ? 15.422 -12.136 -24.276 1.00 91.00 85 PHE A C 1
ATOM 692 O O . PHE A 1 85 ? 16.281 -11.255 -24.228 1.00 91.00 85 PHE A O 1
ATOM 699 N N . LEU A 1 86 ? 14.487 -12.252 -23.333 1.00 88.88 86 LEU A N 1
ATOM 700 C CA . LEU A 1 86 ? 14.484 -11.454 -22.111 1.00 88.88 86 LEU A CA 1
ATOM 701 C C . LEU A 1 86 ? 15.354 -12.121 -21.048 1.00 88.88 86 LEU A C 1
ATOM 703 O O . LEU A 1 86 ? 15.156 -13.288 -20.713 1.00 88.88 86 LEU A O 1
ATOM 707 N N . LYS A 1 87 ? 16.297 -11.368 -20.479 1.00 89.00 87 LYS A N 1
ATOM 708 C CA . LYS A 1 87 ? 17.113 -11.823 -19.349 1.00 89.00 87 LYS A CA 1
ATOM 709 C C . LYS A 1 87 ? 16.611 -11.181 -18.061 1.00 89.00 87 LYS A C 1
ATOM 711 O O . LYS A 1 87 ? 16.408 -9.968 -18.016 1.00 89.00 87 LYS A O 1
ATOM 716 N N . GLY A 1 88 ? 16.435 -11.986 -17.014 1.00 88.75 88 GLY A N 1
ATOM 717 C CA . GLY A 1 88 ? 16.080 -11.490 -15.685 1.00 88.75 88 GLY A CA 1
ATOM 718 C C . GLY A 1 88 ? 17.131 -10.518 -15.136 1.00 88.75 88 GLY A C 1
ATOM 719 O O . GLY A 1 88 ? 18.333 -10.677 -15.359 1.00 88.75 88 GLY A O 1
ATOM 720 N N . SER A 1 89 ? 16.669 -9.493 -14.431 1.00 88.38 89 SER A N 1
ATOM 721 C CA . SER A 1 89 ? 17.481 -8.461 -13.790 1.00 88.38 89 SER A CA 1
ATOM 722 C C . SER A 1 89 ? 16.798 -7.958 -12.511 1.00 88.38 89 SER A C 1
ATOM 724 O O . SER A 1 89 ? 15.662 -8.329 -12.210 1.00 88.38 89 SER A O 1
ATOM 726 N N . GLN A 1 90 ? 17.481 -7.111 -11.745 1.00 87.94 90 GLN A N 1
ATOM 727 C CA . GLN A 1 90 ? 16.920 -6.418 -10.587 1.00 87.94 90 GLN A CA 1
ATOM 728 C C . GLN A 1 90 ? 17.074 -4.917 -10.793 1.00 87.94 90 GLN A C 1
ATOM 730 O O . GLN A 1 90 ? 18.158 -4.446 -11.121 1.00 87.94 90 GLN A O 1
ATOM 735 N N . ASN A 1 91 ? 15.985 -4.183 -10.599 1.00 87.62 91 ASN A N 1
ATOM 736 C CA . ASN A 1 91 ? 15.944 -2.729 -10.699 1.00 87.62 91 ASN A CA 1
ATOM 737 C C . ASN A 1 91 ? 15.090 -2.163 -9.561 1.00 87.62 91 ASN A C 1
ATOM 739 O O . ASN A 1 91 ? 14.574 -2.910 -8.730 1.00 87.62 91 ASN A O 1
ATOM 743 N N . LYS A 1 92 ? 14.945 -0.837 -9.503 1.00 86.75 92 LYS A N 1
ATOM 744 C CA . LYS A 1 92 ? 13.981 -0.183 -8.614 1.00 86.75 92 LYS A CA 1
ATOM 745 C C . LYS A 1 92 ? 12.780 0.284 -9.419 1.00 86.75 92 LYS A C 1
ATOM 747 O O . LYS A 1 92 ? 12.952 0.935 -10.444 1.00 86.75 92 LYS A O 1
ATOM 752 N N . CYS A 1 93 ? 11.586 -0.003 -8.924 1.00 85.88 93 CYS A N 1
ATOM 753 C CA . CYS A 1 93 ? 10.343 0.471 -9.515 1.00 85.88 93 CYS A CA 1
ATOM 754 C C . CYS A 1 93 ? 9.391 0.997 -8.446 1.00 85.88 93 CYS A C 1
ATOM 756 O O . CYS A 1 93 ? 9.521 0.703 -7.251 1.00 85.88 93 CYS A O 1
ATOM 758 N N . LEU A 1 94 ? 8.417 1.789 -8.890 1.00 88.81 94 LEU A N 1
ATOM 759 C CA . LEU A 1 94 ? 7.365 2.286 -8.020 1.00 88.81 94 LEU A CA 1
ATOM 760 C C . LEU A 1 94 ? 6.470 1.117 -7.592 1.00 88.81 94 LEU A C 1
ATOM 762 O O . LEU A 1 94 ? 6.052 0.310 -8.425 1.00 88.81 94 LEU A O 1
ATOM 766 N N . HIS A 1 95 ? 6.178 1.038 -6.302 1.00 91.19 95 HIS A N 1
ATOM 767 C CA . HIS A 1 95 ? 5.220 0.105 -5.727 1.00 91.19 95 HIS A CA 1
ATOM 768 C C . HIS A 1 95 ? 4.132 0.872 -4.998 1.00 91.19 95 HIS A C 1
ATOM 770 O O . HIS A 1 95 ? 4.427 1.839 -4.294 1.00 91.19 95 HIS A O 1
ATOM 776 N N . TYR A 1 96 ? 2.902 0.391 -5.123 1.00 93.62 96 TYR A N 1
ATOM 777 C CA . TYR A 1 96 ? 1.771 0.839 -4.327 1.00 93.62 96 TYR A CA 1
ATOM 778 C C . TYR A 1 96 ? 1.504 -0.138 -3.197 1.00 93.62 96 TYR A C 1
ATOM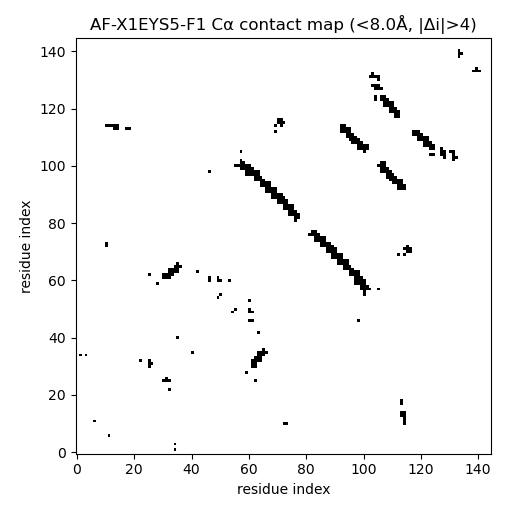 780 O O . TYR A 1 96 ? 1.472 -1.346 -3.415 1.00 93.62 96 TYR A O 1
ATOM 788 N N . TYR A 1 97 ? 1.295 0.391 -2.000 1.00 95.81 97 TYR A N 1
ATOM 789 C CA . TYR A 1 97 ? 0.863 -0.361 -0.835 1.00 95.81 97 TYR A CA 1
ATOM 790 C C . TYR A 1 97 ? -0.563 0.053 -0.509 1.00 95.81 97 TYR A C 1
ATOM 792 O O . TYR A 1 97 ? -0.794 1.170 -0.051 1.00 95.81 97 TYR A O 1
ATOM 800 N N . PHE A 1 98 ? -1.509 -0.843 -0.749 1.00 96.50 98 PHE A N 1
ATOM 801 C CA . PHE A 1 98 ? -2.901 -0.662 -0.366 1.00 96.50 98 PHE A CA 1
ATOM 802 C C . PHE A 1 98 ? -3.079 -1.268 1.016 1.00 96.50 98 PHE A C 1
ATOM 804 O O . PHE A 1 98 ? -3.170 -2.488 1.122 1.00 96.50 98 PHE A O 1
ATOM 811 N N . TYR A 1 99 ? -3.092 -0.442 2.061 1.00 97.00 99 TYR A N 1
ATOM 812 C CA . TYR A 1 99 ? -3.385 -0.900 3.417 1.00 97.00 99 TYR A CA 1
ATOM 813 C C . TYR A 1 99 ? -4.889 -0.876 3.644 1.00 97.00 99 TYR A C 1
ATOM 815 O O . TYR A 1 99 ? -5.539 0.141 3.398 1.00 97.00 99 TYR A O 1
ATOM 823 N N . PHE A 1 100 ? -5.445 -1.973 4.137 1.00 96.06 100 PHE A N 1
ATOM 824 C CA . PHE A 1 100 ? -6.870 -2.103 4.409 1.00 96.06 100 PHE A CA 1
ATOM 825 C C . PHE A 1 100 ? -7.109 -2.986 5.631 1.00 96.06 100 PHE A C 1
ATOM 827 O O . PHE A 1 100 ? -6.239 -3.747 6.050 1.00 96.06 100 PHE A O 1
ATOM 834 N N . ILE A 1 101 ? -8.291 -2.850 6.222 1.00 95.44 101 ILE A N 1
ATOM 835 C CA . ILE A 1 101 ? -8.772 -3.753 7.262 1.00 95.44 101 ILE A CA 1
ATOM 836 C C . ILE A 1 101 ? -9.795 -4.675 6.619 1.00 95.44 101 ILE A C 1
ATOM 838 O O . 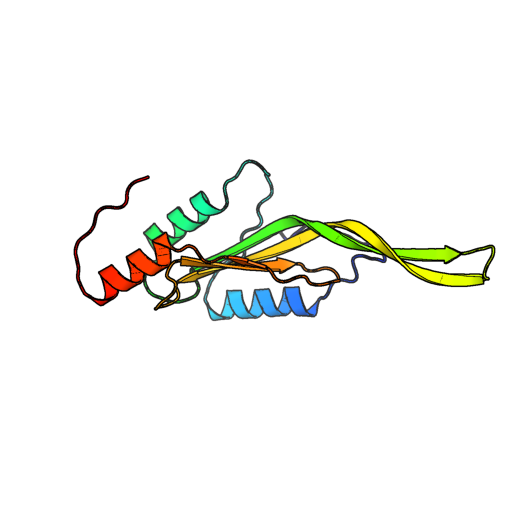ILE A 1 101 ? -10.827 -4.217 6.127 1.00 95.44 101 ILE A O 1
ATOM 842 N N . ASP A 1 102 ? -9.504 -5.964 6.627 1.00 94.81 102 ASP A N 1
ATOM 843 C CA . ASP A 1 102 ? -10.485 -6.992 6.324 1.00 94.81 102 ASP A CA 1
ATOM 844 C C . ASP A 1 102 ? -11.222 -7.410 7.603 1.00 94.81 102 ASP A C 1
ATOM 846 O O . ASP A 1 102 ? -10.668 -7.335 8.701 1.00 94.81 102 ASP A O 1
ATOM 850 N N . LYS A 1 103 ? -12.476 -7.851 7.468 1.00 91.56 103 LYS A N 1
ATOM 851 C CA . LYS A 1 103 ? -13.299 -8.270 8.613 1.00 91.56 103 LYS A CA 1
ATOM 852 C C . LYS A 1 103 ? -12.726 -9.499 9.336 1.00 91.56 103 LYS A C 1
ATOM 854 O O . LYS A 1 103 ? -12.906 -9.617 10.544 1.00 91.56 103 LYS A O 1
ATOM 859 N N . TYR A 1 104 ? -12.069 -10.394 8.604 1.00 90.81 104 TYR A N 1
ATOM 860 C CA . TYR A 1 104 ? -11.518 -11.643 9.128 1.00 90.81 104 TYR A CA 1
ATOM 861 C C . TYR A 1 104 ? -10.003 -11.562 9.296 1.00 90.81 104 TYR A C 1
ATOM 863 O O . TYR A 1 104 ? -9.459 -12.034 10.288 1.00 90.81 104 TYR A O 1
ATOM 871 N N . LEU A 1 105 ? -9.306 -10.948 8.337 1.00 92.62 105 LEU A N 1
ATOM 872 C CA . LEU A 1 105 ? -7.840 -10.905 8.355 1.00 92.62 105 LEU A CA 1
ATOM 873 C C . LEU A 1 105 ? -7.267 -9.758 9.199 1.00 92.62 105 LEU A C 1
ATOM 875 O O . LEU A 1 105 ? -6.062 -9.720 9.461 1.00 92.62 105 LEU A O 1
ATOM 879 N N . GLY A 1 106 ? -8.110 -8.803 9.597 1.00 92.81 106 GLY A N 1
ATOM 880 C CA . GLY A 1 106 ? -7.677 -7.574 10.244 1.00 92.81 106 GLY A CA 1
ATOM 881 C C . GLY A 1 106 ? -6.849 -6.695 9.302 1.00 92.81 106 GLY A C 1
ATOM 882 O O . GLY A 1 106 ? -7.060 -6.664 8.086 1.00 92.81 106 GLY A O 1
ATOM 883 N N . LEU A 1 107 ? -5.906 -5.935 9.864 1.00 94.38 107 LEU A N 1
ATOM 884 C CA . LEU A 1 107 ? -5.047 -5.038 9.090 1.00 94.38 107 LEU A CA 1
ATOM 885 C C . LEU A 1 107 ? -4.080 -5.831 8.193 1.00 94.38 107 LEU A C 1
ATOM 887 O O . LEU A 1 107 ? -3.247 -6.601 8.675 1.00 94.38 107 LEU A O 1
ATOM 891 N N . CYS A 1 108 ? -4.147 -5.589 6.890 1.00 96.19 108 CYS A N 1
ATOM 892 C CA . CYS A 1 108 ? -3.320 -6.233 5.873 1.00 96.19 108 CYS A CA 1
ATOM 893 C C . CYS A 1 108 ? -2.976 -5.247 4.749 1.00 96.19 108 CYS A C 1
ATOM 895 O O . CYS A 1 108 ? -3.449 -4.104 4.730 1.00 96.19 108 CYS A O 1
ATOM 897 N N . TYR A 1 109 ? -2.102 -5.661 3.826 1.00 96.81 109 TYR A N 1
ATOM 898 C CA . TYR A 1 109 ? -1.820 -4.848 2.648 1.00 96.81 109 TYR A CA 1
ATOM 899 C C . TYR A 1 109 ? -1.519 -5.648 1.386 1.00 96.81 109 TYR A C 1
ATOM 901 O O . TYR A 1 109 ? -0.979 -6.756 1.422 1.00 96.81 109 TYR A O 1
ATOM 909 N N . PHE A 1 110 ? -1.805 -5.019 0.247 1.00 96.19 110 PHE A N 1
ATOM 910 C CA . PHE A 1 110 ? -1.314 -5.443 -1.059 1.00 96.19 110 PHE A CA 1
ATOM 911 C C . PHE A 1 110 ? -0.172 -4.542 -1.499 1.00 96.19 110 PHE A C 1
ATOM 913 O O . PHE A 1 110 ? -0.334 -3.327 -1.576 1.00 96.19 110 PHE A O 1
ATOM 920 N N . ARG A 1 111 ? 0.970 -5.142 -1.825 1.00 94.75 111 ARG A N 1
ATOM 921 C CA . ARG A 1 111 ? 2.105 -4.477 -2.459 1.00 94.75 111 ARG A CA 1
ATOM 922 C C . ARG A 1 111 ? 2.083 -4.794 -3.951 1.00 94.75 111 ARG A C 1
ATOM 924 O O . ARG A 1 111 ? 2.396 -5.910 -4.367 1.00 94.75 111 ARG A O 1
ATOM 931 N N . VAL A 1 112 ? 1.737 -3.787 -4.743 1.00 92.56 112 VAL A N 1
ATOM 932 C CA . VAL A 1 112 ? 1.554 -3.867 -6.193 1.00 92.56 112 VAL A CA 1
ATOM 933 C C . VAL A 1 112 ? 2.721 -3.154 -6.889 1.00 92.56 112 VAL A C 1
ATOM 935 O O . VAL A 1 112 ? 2.805 -1.925 -6.816 1.00 92.56 112 VAL A O 1
ATOM 938 N N . PRO A 1 113 ? 3.654 -3.874 -7.533 1.00 90.38 113 PRO A N 1
ATOM 939 C CA . PRO A 1 113 ? 4.679 -3.257 -8.377 1.00 90.38 113 PRO A CA 1
ATOM 940 C C . PRO A 1 113 ? 4.082 -2.689 -9.670 1.00 90.38 113 PRO A C 1
ATOM 942 O O . PRO A 1 113 ? 3.107 -3.213 -10.198 1.00 90.38 113 PRO A O 1
ATOM 945 N N . THR A 1 114 ? 4.715 -1.651 -10.216 1.00 86.88 114 THR A N 1
ATOM 946 C CA . THR A 1 114 ? 4.305 -1.013 -11.485 1.00 86.88 114 THR A CA 1
ATOM 947 C C . THR A 1 114 ? 5.064 -1.513 -12.713 1.00 86.88 114 THR A C 1
ATOM 949 O O . THR A 1 114 ? 4.804 -1.040 -13.817 1.00 86.88 114 THR A O 1
ATOM 952 N N . TRP A 1 115 ? 6.034 -2.416 -12.536 1.00 84.44 115 TRP A N 1
ATOM 953 C CA . TRP A 1 115 ? 6.870 -2.959 -13.611 1.00 84.44 115 TRP A CA 1
ATOM 954 C C . TRP A 1 115 ? 6.698 -4.476 -13.720 1.00 84.44 115 TRP A C 1
ATOM 956 O O . TRP A 1 115 ? 6.484 -5.164 -12.716 1.00 84.44 115 TRP A O 1
ATOM 966 N N . LEU A 1 116 ? 6.861 -5.003 -14.937 1.00 80.31 116 LEU A N 1
ATOM 967 C CA . LEU A 1 116 ? 6.934 -6.442 -15.194 1.00 80.31 116 LEU A CA 1
ATOM 968 C C . LEU A 1 116 ? 8.046 -7.087 -14.351 1.00 80.31 116 LEU A C 1
ATOM 970 O O . LEU A 1 116 ? 9.146 -6.534 -14.284 1.00 80.31 116 LEU A O 1
ATOM 974 N N . PRO A 1 117 ? 7.796 -8.263 -13.743 1.00 85.62 117 PRO A N 1
ATOM 975 C CA . PRO A 1 117 ? 6.676 -9.188 -13.981 1.00 85.62 117 PRO A CA 1
ATOM 976 C C . PRO A 1 117 ? 5.410 -8.934 -13.134 1.00 85.62 117 PRO A C 1
ATOM 978 O O . PRO A 1 117 ? 4.632 -9.856 -12.927 1.00 85.62 117 PRO A O 1
ATOM 981 N N . PHE A 1 118 ? 5.210 -7.726 -12.599 1.00 85.06 118 PHE A N 1
ATOM 982 C CA . PHE A 1 118 ? 4.041 -7.356 -11.790 1.00 85.06 118 PHE A CA 1
ATOM 983 C C . PHE A 1 118 ? 3.777 -8.282 -10.591 1.00 85.06 118 PHE A C 1
ATOM 985 O O . PHE A 1 118 ? 2.634 -8.585 -10.255 1.00 85.06 118 PHE A O 1
ATOM 992 N N . ARG A 1 119 ? 4.839 -8.766 -9.933 1.00 88.12 119 ARG A N 1
ATOM 993 C CA . ARG A 1 119 ? 4.718 -9.707 -8.811 1.00 88.12 119 ARG A CA 1
ATOM 994 C C . ARG A 1 119 ? 3.993 -9.067 -7.621 1.00 88.12 119 ARG A C 1
ATOM 996 O O . ARG A 1 119 ? 4.620 -8.405 -6.795 1.00 88.12 119 ARG A O 1
ATOM 1003 N N . LEU A 1 120 ? 2.687 -9.304 -7.536 1.00 91.69 120 LEU A N 1
ATOM 1004 C CA . LEU A 1 120 ? 1.851 -8.927 -6.404 1.00 91.69 120 LEU A CA 1
ATOM 1005 C C . LEU A 1 120 ? 2.328 -9.648 -5.142 1.00 91.69 120 LEU A C 1
ATOM 1007 O O . LEU A 1 120 ? 2.533 -10.862 -5.151 1.00 91.69 120 LEU A O 1
ATOM 1011 N N . GLN A 1 121 ? 2.466 -8.902 -4.052 1.00 94.75 121 GLN A N 1
ATOM 1012 C CA . GLN A 1 121 ? 2.682 -9.465 -2.727 1.00 94.75 121 GLN A CA 1
ATOM 1013 C C . GLN A 1 121 ? 1.507 -9.094 -1.827 1.00 94.75 121 GLN A C 1
ATOM 1015 O O . GLN A 1 121 ? 1.125 -7.928 -1.739 1.00 94.75 121 GLN A O 1
ATOM 1020 N N . VAL A 1 122 ? 0.963 -10.091 -1.139 1.00 95.56 122 VAL A N 1
ATOM 1021 C CA . VAL A 1 122 ? -0.076 -9.919 -0.124 1.00 95.56 122 VAL A CA 1
ATOM 1022 C C . VAL A 1 122 ? 0.557 -10.159 1.237 1.00 95.56 122 VAL A C 1
ATOM 1024 O O . VAL A 1 122 ? 1.247 -11.159 1.428 1.00 95.56 122 VAL A O 1
ATOM 1027 N N . TYR A 1 123 ? 0.349 -9.233 2.166 1.00 95.50 123 TYR A N 1
ATOM 1028 C CA . TYR A 1 123 ? 0.798 -9.372 3.542 1.00 95.50 123 TYR A CA 1
ATOM 1029 C C . TYR A 1 123 ? -0.400 -9.484 4.474 1.00 95.50 123 TYR A C 1
ATOM 1031 O O . TYR A 1 123 ? -1.250 -8.593 4.515 1.00 95.50 123 TYR A O 1
ATOM 1039 N N . VAL A 1 124 ? -0.412 -10.566 5.246 1.00 94.81 124 VAL A N 1
ATOM 1040 C CA . VAL A 1 124 ? -1.379 -10.856 6.303 1.00 94.81 124 VAL A CA 1
ATOM 1041 C C . VAL A 1 124 ? -0.592 -11.304 7.532 1.00 94.81 124 VAL A C 1
ATOM 1043 O O . VAL A 1 124 ? 0.448 -11.948 7.398 1.00 94.81 124 VAL A O 1
ATOM 1046 N N . ASN A 1 125 ? -1.071 -10.951 8.722 1.00 90.50 125 ASN A N 1
ATOM 1047 C CA . ASN A 1 125 ? -0.409 -11.261 9.985 1.00 90.50 125 ASN A CA 1
ATOM 1048 C C . ASN A 1 125 ? -1.354 -12.060 10.897 1.00 90.50 125 ASN A C 1
ATOM 1050 O O . ASN A 1 125 ? -2.486 -11.639 11.124 1.00 90.50 125 ASN A O 1
ATOM 1054 N N . GLY A 1 126 ? -0.874 -13.179 11.450 1.00 92.12 126 GLY A N 1
ATOM 1055 C CA . GLY A 1 126 ? -1.637 -14.029 12.370 1.00 92.12 126 GLY A CA 1
ATOM 1056 C C . GLY A 1 126 ? -2.107 -13.309 13.636 1.00 92.12 126 GLY A C 1
ATOM 1057 O O . GLY A 1 126 ? -3.218 -13.554 14.092 1.00 92.12 126 GLY A O 1
ATOM 1058 N N . HIS A 1 127 ? -1.329 -12.355 14.154 1.00 91.81 127 HIS A N 1
ATOM 1059 C CA . HIS A 1 127 ? -1.756 -11.526 15.282 1.00 91.81 127 HIS A CA 1
ATOM 1060 C C . HIS A 1 127 ? -2.963 -10.658 14.917 1.00 91.81 127 HIS A C 1
ATOM 1062 O O . HIS A 1 127 ? -3.868 -10.511 15.728 1.00 91.81 127 HIS A O 1
ATOM 1068 N N . ASN A 1 128 ? -3.017 -10.124 13.691 1.00 92.00 128 ASN A N 1
ATOM 1069 C CA . ASN A 1 128 ? -4.159 -9.326 13.238 1.00 92.00 128 ASN A CA 1
ATOM 1070 C C . ASN A 1 128 ? -5.402 -10.187 13.002 1.00 92.00 128 ASN A C 1
ATOM 1072 O O . ASN A 1 128 ? -6.502 -9.724 13.288 1.00 92.00 128 ASN A O 1
ATOM 1076 N N . ILE A 1 129 ? -5.224 -11.427 12.534 1.00 93.75 129 ILE A N 1
ATOM 1077 C CA . ILE A 1 129 ? -6.315 -12.403 12.416 1.00 93.75 129 ILE A CA 1
ATOM 1078 C C . ILE A 1 129 ? -6.877 -12.722 13.804 1.00 93.75 129 ILE A C 1
ATOM 1080 O O . ILE A 1 129 ? -8.075 -12.587 14.026 1.00 93.75 129 ILE A O 1
ATOM 1084 N N . LEU A 1 130 ? -6.014 -13.088 14.759 1.00 93.62 130 LEU A N 1
ATOM 1085 C CA . LEU A 1 130 ? -6.437 -13.392 16.126 1.00 93.62 130 LEU A CA 1
ATOM 1086 C C . LEU A 1 130 ? -7.135 -12.191 16.768 1.00 93.62 130 LEU A C 1
ATOM 1088 O O . LEU A 1 130 ? -8.193 -12.337 17.366 1.00 93.62 130 LEU A O 1
ATOM 1092 N N . LYS A 1 131 ? -6.571 -10.994 16.592 1.00 91.50 131 LYS A N 1
ATOM 1093 C CA . LYS A 1 131 ? -7.168 -9.741 17.047 1.00 91.50 131 LYS A CA 1
ATOM 1094 C C . LYS A 1 131 ? -8.581 -9.549 16.489 1.00 91.50 131 LYS A C 1
ATOM 1096 O O . LYS A 1 131 ? -9.501 -9.287 17.253 1.00 91.50 131 LYS A O 1
ATOM 1101 N N . ALA A 1 132 ? -8.746 -9.707 15.174 1.00 89.69 132 ALA A N 1
ATOM 1102 C CA . ALA A 1 132 ? -10.038 -9.563 14.511 1.00 89.69 132 ALA A CA 1
ATOM 1103 C C . ALA A 1 132 ? -11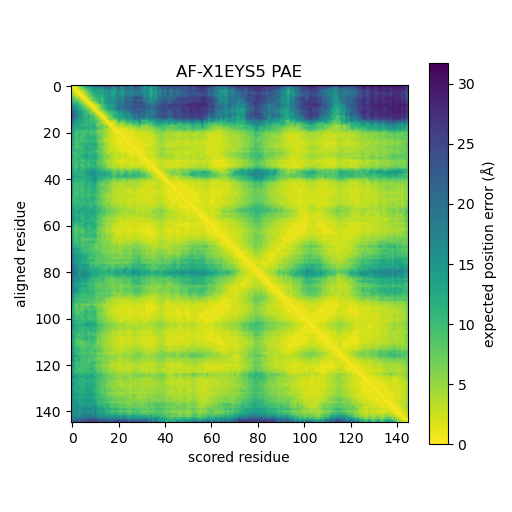.056 -10.598 15.012 1.00 89.69 132 ALA A C 1
ATOM 1105 O O . ALA A 1 132 ? -12.214 -10.256 15.229 1.00 89.69 132 ALA A O 1
ATOM 1106 N N . GLU A 1 133 ? -10.628 -11.840 15.244 1.00 91.94 133 GLU A N 1
ATOM 1107 C CA . GLU A 1 133 ? -11.490 -12.889 15.789 1.00 91.94 133 GLU A CA 1
ATOM 1108 C C . GLU A 1 133 ? -11.940 -12.568 17.221 1.00 91.94 133 GLU A C 1
ATOM 1110 O O . GLU A 1 133 ? -13.127 -12.656 17.532 1.00 91.94 133 GLU A O 1
ATOM 1115 N N . LEU A 1 134 ? -11.023 -12.130 18.087 1.00 92.50 134 LEU A N 1
ATOM 1116 C CA . LEU A 1 134 ? -11.353 -11.732 19.457 1.00 92.50 134 LEU A CA 1
ATOM 1117 C C . LEU A 1 134 ? -12.286 -10.513 19.484 1.00 92.50 134 LEU A C 1
ATOM 1119 O O . LEU A 1 134 ? -13.282 -10.533 20.207 1.00 92.50 134 LEU A O 1
ATOM 1123 N N . ASP A 1 135 ? -12.023 -9.501 18.649 1.00 89.00 135 ASP A N 1
ATOM 1124 C CA . ASP A 1 135 ? -12.889 -8.326 18.491 1.00 89.00 135 ASP A CA 1
ATOM 1125 C C . ASP A 1 135 ? -14.302 -8.738 18.025 1.00 89.00 135 ASP A C 1
ATOM 1127 O O . ASP A 1 135 ? -15.300 -8.293 18.593 1.00 89.00 135 ASP A O 1
ATOM 1131 N N . ASN A 1 136 ? -14.409 -9.631 17.031 1.00 88.06 136 ASN A N 1
ATOM 1132 C CA . ASN A 1 136 ? -15.692 -10.119 16.505 1.00 88.06 136 ASN A CA 1
ATOM 1133 C C . ASN A 1 136 ? -16.508 -10.900 17.551 1.00 88.06 136 ASN A C 1
ATOM 1135 O O . ASN A 1 136 ? -17.739 -10.871 17.509 1.00 88.06 136 ASN A O 1
ATOM 1139 N N . ASN A 1 137 ? -15.837 -11.572 18.489 1.00 92.31 137 ASN A N 1
ATOM 1140 C CA . ASN A 1 137 ? -16.464 -12.313 19.584 1.00 92.31 137 ASN A CA 1
ATOM 1141 C C . ASN A 1 137 ? -16.627 -11.477 20.873 1.00 92.31 137 ASN A C 1
ATOM 1143 O O . ASN A 1 137 ? -17.087 -12.005 21.883 1.00 92.31 137 ASN A O 1
ATOM 1147 N N . ASN A 1 138 ? -16.284 -10.180 20.855 1.00 92.38 138 ASN A N 1
ATOM 1148 C CA . ASN A 1 138 ? -16.276 -9.289 22.025 1.00 92.38 138 ASN A CA 1
ATOM 1149 C C . ASN A 1 138 ? -15.437 -9.817 23.206 1.00 92.38 138 ASN A C 1
ATOM 1151 O O . ASN A 1 138 ? -15.795 -9.636 24.372 1.00 92.38 138 ASN A O 1
ATOM 1155 N N . ILE A 1 139 ? -14.314 -10.472 22.915 1.00 94.88 139 ILE A N 1
ATOM 1156 C CA . ILE A 1 139 ? -13.390 -10.991 23.925 1.00 94.88 139 ILE A CA 1
ATOM 1157 C C . ILE A 1 139 ? -12.304 -9.944 24.174 1.00 94.88 139 ILE A C 1
ATOM 1159 O O . ILE A 1 139 ? -11.607 -9.532 23.251 1.00 94.88 139 ILE A O 1
ATOM 1163 N N . GLY A 1 140 ? -12.143 -9.517 25.427 1.00 92.62 140 GLY A N 1
ATOM 1164 C CA . GLY A 1 14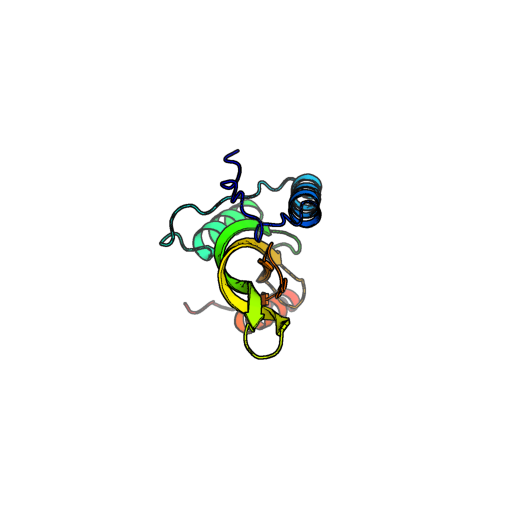0 ? -11.082 -8.586 25.812 1.00 92.62 140 GLY A CA 1
ATOM 1165 C C . GLY A 1 140 ? -9.692 -9.224 25.724 1.00 92.62 140 GLY A C 1
ATOM 1166 O O . GLY A 1 140 ? -9.497 -10.366 26.134 1.00 92.62 140 GLY A O 1
ATOM 1167 N N . TYR A 1 141 ? -8.714 -8.474 25.221 1.00 91.94 141 TYR A N 1
ATOM 1168 C CA . TYR A 1 141 ? -7.308 -8.876 25.167 1.00 91.94 141 TYR A CA 1
ATOM 1169 C C . TYR A 1 141 ? -6.394 -7.656 25.282 1.00 91.94 141 TYR A C 1
ATOM 1171 O O . TYR A 1 141 ? -6.814 -6.513 25.090 1.00 91.94 141 TYR A O 1
ATOM 1179 N N . THR A 1 142 ? -5.117 -7.924 25.536 1.00 88.25 142 THR A N 1
ATOM 1180 C CA . THR A 1 142 ? -4.051 -6.923 25.502 1.00 88.25 142 THR A CA 1
ATOM 1181 C C . THR A 1 142 ? -3.057 -7.315 24.422 1.00 88.25 142 THR A C 1
ATOM 1183 O O . THR A 1 142 ? -2.665 -8.477 24.324 1.00 88.25 142 THR A O 1
ATOM 1186 N N . VAL A 1 143 ? -2.661 -6.354 23.593 1.00 82.38 143 VAL A N 1
ATOM 1187 C CA . VAL A 1 143 ? -1.609 -6.566 22.595 1.00 82.38 143 VAL A CA 1
ATOM 1188 C C . VAL A 1 143 ? -0.260 -6.480 23.302 1.00 82.38 143 VAL A C 1
ATOM 1190 O O . VAL A 1 143 ? -0.015 -5.525 24.035 1.00 82.38 143 VAL A O 1
ATOM 1193 N N . ILE A 1 144 ? 0.586 -7.486 23.098 1.00 76.56 144 ILE A N 1
ATOM 1194 C CA . ILE A 1 144 ? 1.977 -7.488 23.554 1.00 76.56 144 ILE A CA 1
ATOM 1195 C C . ILE A 1 144 ? 2.819 -7.002 22.369 1.00 76.56 144 ILE A C 1
ATOM 1197 O O . ILE A 1 144 ? 2.697 -7.567 21.279 1.00 76.56 144 ILE A O 1
ATOM 1201 N N . ASP A 1 145 ? 3.588 -5.932 22.577 1.00 57.50 145 ASP A N 1
ATOM 1202 C CA . ASP A 1 145 ? 4.520 -5.366 21.588 1.00 57.50 145 ASP A CA 1
ATOM 1203 C C . ASP A 1 145 ? 5.790 -6.219 21.426 1.00 57.50 145 ASP A C 1
ATOM 1205 O O . ASP A 1 145 ? 6.284 -6.759 22.446 1.00 57.50 145 ASP A O 1
#

Solvent-accessible surface area (backbone atoms only — not comparable to full-atom values): 8611 Å² total; per-residue (Å²): 138,75,78,76,84,83,61,92,46,96,75,51,59,67,49,60,64,58,58,52,49,50,50,51,53,24,59,76,66,77,44,71,77,44,68,56,85,56,89,86,62,60,66,65,63,56,50,53,57,46,37,74,73,75,46,88,64,66,42,82,68,48,37,39,32,36,77,39,84,38,64,30,66,41,88,39,70,42,84,88,80,71,48,73,48,77,40,83,44,79,46,73,39,54,29,38,35,45,32,26,27,44,78,61,47,17,62,32,35,40,39,41,45,54,43,60,83,46,71,68,43,79,50,77,42,71,68,31,24,52,49,26,51,32,56,75,68,72,49,89,83,79,88,83,132

Secondary structure (DSSP, 8-state):
--PPPP--STT----HHHHHHHHHHHHHTT--EEEE--TTS-HHHHHHHHHHHH-S-SEEEEEEEEEEEEEEEEEEE-TTT--EEEEEEEEEEEEEEEEEEETTTEEEEEEEESSTT---EEE--HHHHHHHHHHHTT-------

Mean predicted aligned error: 7.14 Å

Nearest PDB structures (foldseek):
  1fi1-assembly1_A  TM=3.103E-01  e=6.260E+00  Escherichia coli K-12
  4cu4-assembly1_A  TM=3.092E-01  e=9.279E+00  Escherichia coli str. K-12 substr. MG1655